Protein AF-A0A844TXM5-F1 (afdb_monomer_lite)

Foldseek 3Di:
DDDDDDDDDDDDPVVVVVLVVVQVVVVHDSVVVVVVVVVVVVVCVVVVNDDDPPPDDPPPPPDD

Radius of gyration: 14.58 Å; chains: 1; bounding box: 28×42×30 Å

pLDDT: mean 82.56, std 16.29, range [39.0, 96.94]

Structure (mmCIF, N/CA/C/O backbone):
data_AF-A0A844TXM5-F1
#
_entry.id   AF-A0A844TXM5-F1
#
loop_
_atom_site.group_PDB
_atom_site.id
_atom_site.type_symbol
_atom_site.label_atom_id
_atom_site.label_alt_id
_atom_site.label_comp_id
_atom_site.label_asym_id
_atom_site.label_entity_id
_atom_site.label_seq_id
_atom_site.pdbx_PDB_ins_code
_atom_site.Cartn_x
_atom_site.Cartn_y
_atom_site.Cartn_z
_atom_site.occupancy
_atom_site.B_iso_or_equiv
_atom_site.auth_seq_id
_atom_site.auth_comp_id
_atom_site.auth_asym_id
_atom_site.auth_atom_id
_atom_site.pdbx_PDB_model_num
ATOM 1 N N . MET A 1 1 ? 1.225 -20.276 17.414 1.00 45.59 1 MET A N 1
ATOM 2 C CA . MET A 1 1 ? 1.598 -20.241 15.982 1.00 45.59 1 MET A CA 1
ATOM 3 C C . MET A 1 1 ? 0.750 -19.168 15.328 1.00 45.59 1 MET A C 1
ATOM 5 O O . MET A 1 1 ? -0.442 -19.152 15.597 1.00 45.59 1 MET A O 1
ATOM 9 N N . ILE 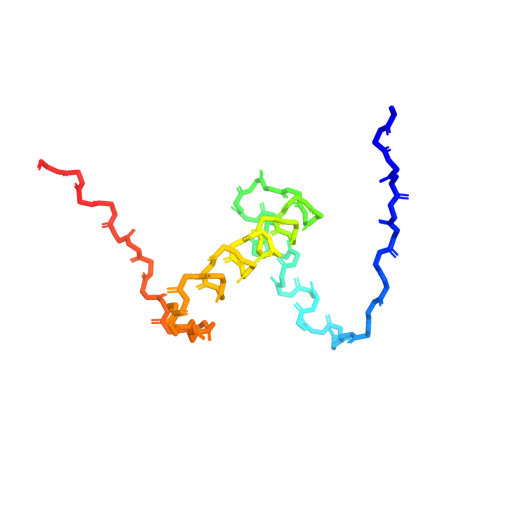A 1 2 ? 1.334 -18.241 14.567 1.00 69.06 2 ILE A N 1
ATOM 10 C CA . ILE A 1 2 ? 0.539 -17.258 13.816 1.00 69.06 2 ILE A CA 1
ATOM 11 C C . ILE A 1 2 ? 0.099 -17.948 12.527 1.00 69.06 2 ILE A C 1
ATOM 13 O O . ILE A 1 2 ? 0.949 -18.367 11.742 1.00 69.06 2 ILE A O 1
ATOM 17 N N . GLU A 1 3 ? -1.206 -18.107 12.340 1.00 83.56 3 GLU A N 1
ATOM 18 C CA . GLU A 1 3 ? -1.772 -18.639 11.104 1.00 83.56 3 GLU A CA 1
ATOM 19 C C . GLU A 1 3 ? -1.497 -17.650 9.960 1.00 83.56 3 GLU A C 1
ATOM 21 O O . GLU A 1 3 ? -1.811 -16.462 10.059 1.00 83.56 3 GLU A O 1
ATOM 26 N N . GLN A 1 4 ? -0.832 -18.116 8.901 1.00 79.44 4 GLN A N 1
ATOM 27 C CA . GLN A 1 4 ? -0.565 -17.298 7.719 1.00 79.44 4 GLN A CA 1
ATOM 28 C C . GLN A 1 4 ? -1.659 -17.530 6.680 1.00 79.44 4 GLN A C 1
ATOM 30 O O . GLN A 1 4 ? -1.702 -18.574 6.034 1.00 79.44 4 GLN A O 1
ATOM 35 N N . THR A 1 5 ? -2.508 -16.523 6.485 1.00 84.69 5 THR A N 1
ATOM 36 C CA . THR A 1 5 ? -3.567 -16.539 5.468 1.00 84.69 5 THR A CA 1
ATOM 37 C C . THR A 1 5 ? -3.146 -15.733 4.240 1.00 84.69 5 THR A C 1
ATOM 39 O O . THR A 1 5 ? -2.537 -14.666 4.353 1.00 84.69 5 THR A O 1
ATOM 42 N N . VAL A 1 6 ? -3.476 -16.230 3.045 1.00 87.12 6 VAL A N 1
ATOM 43 C CA . VAL A 1 6 ? -3.183 -15.558 1.770 1.00 87.12 6 VAL A CA 1
ATOM 44 C C . VAL A 1 6 ? -4.388 -14.738 1.318 1.00 87.12 6 VAL A C 1
ATOM 46 O O . VAL A 1 6 ? -5.488 -15.267 1.186 1.00 87.12 6 VAL A O 1
ATOM 49 N N . ILE A 1 7 ? -4.162 -13.462 1.002 1.00 85.44 7 ILE A N 1
ATOM 50 C CA . ILE A 1 7 ? -5.148 -12.604 0.335 1.00 85.44 7 ILE A CA 1
ATOM 51 C C . ILE A 1 7 ? -4.881 -12.640 -1.174 1.00 85.44 7 ILE A C 1
ATOM 53 O O . ILE A 1 7 ? -3.759 -12.389 -1.616 1.00 85.44 7 ILE A O 1
ATOM 57 N N . ARG A 1 8 ? -5.915 -12.933 -1.971 1.00 90.06 8 ARG A N 1
ATOM 58 C CA . ARG A 1 8 ? -5.898 -12.813 -3.438 1.00 90.06 8 ARG A CA 1
ATOM 59 C C . ARG A 1 8 ? -6.908 -11.752 -3.851 1.00 90.06 8 ARG A C 1
ATOM 61 O O . ARG A 1 8 ? -8.046 -11.789 -3.402 1.00 90.06 8 ARG A O 1
ATOM 68 N N . THR A 1 9 ? -6.490 -10.822 -4.700 1.00 87.94 9 THR A N 1
ATOM 69 C CA . THR A 1 9 ? -7.353 -9.758 -5.222 1.00 87.94 9 THR A CA 1
ATOM 70 C C . THR A 1 9 ? -7.019 -9.482 -6.683 1.00 87.94 9 THR A C 1
ATOM 72 O O . THR A 1 9 ? -5.875 -9.670 -7.105 1.00 87.94 9 THR A O 1
ATOM 75 N N . VAL A 1 10 ? -8.021 -9.058 -7.449 1.00 94.25 10 VAL A N 1
ATOM 76 C CA . VAL A 1 10 ? -7.858 -8.620 -8.837 1.00 94.25 10 VAL A CA 1
ATOM 77 C C . VAL A 1 10 ? -7.689 -7.106 -8.834 1.00 94.25 10 VAL A C 1
ATOM 79 O O . VAL A 1 10 ? -8.510 -6.387 -8.273 1.00 94.25 10 VAL A O 1
ATOM 82 N N . ILE A 1 11 ? -6.621 -6.633 -9.466 1.00 93.19 11 ILE A N 1
ATOM 83 C CA . ILE A 1 11 ? -6.319 -5.213 -9.665 1.00 93.19 11 ILE A CA 1
ATOM 84 C C . ILE A 1 11 ? -5.825 -5.011 -11.096 1.00 93.19 11 ILE A C 1
ATOM 86 O O . ILE A 1 11 ? -5.380 -5.972 -11.733 1.00 93.19 11 ILE A O 1
ATOM 90 N N . SER A 1 12 ? -5.887 -3.779 -11.604 1.00 96.44 12 SER A N 1
ATOM 91 C CA . SER A 1 12 ? -5.306 -3.475 -12.912 1.00 96.44 12 SER A CA 1
ATOM 92 C C . SER A 1 12 ? -3.795 -3.737 -12.899 1.00 96.44 12 SER A C 1
ATOM 94 O O . SER A 1 12 ? -3.110 -3.547 -11.888 1.00 96.44 12 SER A O 1
ATOM 96 N N . GLY A 1 13 ? -3.271 -4.212 -14.032 1.00 95.81 13 GLY A N 1
ATOM 97 C CA . GLY A 1 13 ? -1.840 -4.491 -14.173 1.00 95.81 13 GLY A CA 1
ATOM 98 C C . GLY A 1 13 ? -0.984 -3.236 -13.991 1.00 95.81 13 GLY A C 1
ATOM 99 O O . GLY A 1 13 ? 0.054 -3.301 -13.341 1.00 95.81 13 GLY A O 1
ATOM 100 N N . GLU A 1 14 ? -1.470 -2.103 -14.496 1.00 96.94 14 GLU A N 1
ATOM 101 C CA . GLU A 1 14 ? -0.842 -0.785 -14.369 1.00 96.94 14 GLU A CA 1
ATOM 102 C C . GLU A 1 14 ? -0.725 -0.348 -12.904 1.00 96.94 14 GLU A C 1
ATOM 104 O O . GLU A 1 14 ? 0.382 -0.123 -12.425 1.00 96.94 14 GLU A O 1
ATOM 109 N N . LEU A 1 15 ? -1.822 -0.389 -12.138 1.00 94.94 15 LEU A N 1
ATOM 110 C CA . LEU A 1 15 ? -1.804 -0.032 -10.714 1.00 94.94 15 LEU A CA 1
ATOM 111 C C . LEU A 1 15 ? -0.843 -0.918 -9.911 1.00 94.94 15 LEU A C 1
ATOM 113 O O . LEU A 1 15 ? -0.158 -0.458 -8.996 1.00 94.94 15 LEU A O 1
ATOM 117 N N . LYS A 1 16 ? -0.773 -2.212 -10.247 1.00 95.06 16 LYS A N 1
ATOM 118 C CA . LYS A 1 16 ? 0.188 -3.128 -9.625 1.00 95.06 16 LYS A CA 1
ATOM 119 C C . LYS A 1 16 ? 1.629 -2.727 -9.938 1.00 95.06 16 LYS A C 1
ATOM 121 O O . LYS A 1 16 ? 2.472 -2.810 -9.045 1.00 95.06 16 LYS A O 1
ATOM 126 N N . ALA A 1 17 ? 1.914 -2.367 -11.188 1.00 96.56 17 ALA A N 1
ATOM 127 C CA . ALA A 1 17 ? 3.246 -1.963 -11.621 1.00 96.56 17 ALA A CA 1
ATOM 128 C C . ALA A 1 17 ? 3.683 -0.690 -10.889 1.00 96.56 17 ALA A C 1
ATOM 130 O O . ALA A 1 17 ? 4.701 -0.725 -10.200 1.00 96.56 17 ALA A O 1
ATOM 131 N N . GLU A 1 18 ? 2.850 0.353 -10.911 1.00 96.62 18 GLU A N 1
ATOM 132 C CA . GLU A 1 18 ? 3.101 1.619 -10.213 1.00 96.62 18 GLU A CA 1
ATOM 133 C C . GLU A 1 18 ? 3.343 1.410 -8.714 1.00 96.62 18 GLU A C 1
ATOM 135 O O . GLU A 1 18 ? 4.299 1.937 -8.143 1.00 96.62 18 GLU A O 1
ATOM 140 N N . PHE A 1 19 ? 2.515 0.583 -8.064 1.00 94.62 19 PHE A N 1
ATOM 141 C CA . PHE A 1 19 ? 2.694 0.262 -6.651 1.00 94.62 19 PHE A CA 1
ATOM 142 C C . PHE A 1 19 ? 4.048 -0.403 -6.384 1.00 94.62 19 PHE A C 1
ATOM 144 O O . PHE A 1 19 ? 4.757 -0.017 -5.454 1.00 94.62 19 PHE A O 1
ATOM 151 N N . VAL A 1 20 ? 4.430 -1.401 -7.185 1.00 95.81 20 VAL A N 1
ATOM 152 C CA . VAL A 1 20 ? 5.702 -2.116 -7.006 1.00 95.81 20 VAL A CA 1
ATOM 153 C C . VAL A 1 20 ? 6.897 -1.203 -7.275 1.00 95.81 20 VAL A C 1
ATOM 155 O O . VAL A 1 20 ? 7.878 -1.275 -6.534 1.00 95.81 20 VAL A O 1
ATOM 158 N N . GLU A 1 21 ? 6.827 -0.342 -8.287 1.00 96.69 21 GLU A N 1
ATOM 159 C CA . GLU A 1 21 ? 7.870 0.644 -8.585 1.00 96.69 21 GLU A CA 1
ATOM 160 C C . GLU A 1 21 ? 8.036 1.649 -7.444 1.00 96.69 21 GLU A C 1
ATOM 162 O O . GLU A 1 21 ? 9.149 1.826 -6.945 1.00 96.69 21 GLU A O 1
ATOM 167 N N . ALA A 1 22 ? 6.937 2.224 -6.950 1.00 95.81 22 ALA A N 1
ATOM 168 C CA . ALA A 1 22 ? 6.962 3.155 -5.826 1.00 95.81 22 ALA A CA 1
ATOM 169 C C . ALA A 1 22 ? 7.525 2.499 -4.556 1.00 95.81 22 ALA A C 1
ATOM 171 O O . ALA A 1 22 ? 8.344 3.086 -3.850 1.00 95.81 22 ALA A O 1
ATOM 172 N N . VAL A 1 23 ? 7.129 1.258 -4.270 1.00 96.31 23 VAL A N 1
ATOM 173 C CA . VAL A 1 23 ? 7.636 0.485 -3.130 1.00 96.31 23 VAL A CA 1
ATOM 174 C C . VAL A 1 23 ? 9.142 0.228 -3.246 1.00 96.31 23 VAL A C 1
ATOM 176 O O . VAL A 1 23 ? 9.867 0.411 -2.267 1.00 96.31 23 VAL A O 1
ATOM 179 N N . ARG A 1 24 ? 9.625 -0.160 -4.433 1.00 94.31 24 ARG A N 1
ATOM 180 C CA . ARG A 1 24 ? 11.054 -0.407 -4.687 1.00 94.31 24 ARG A CA 1
ATOM 181 C C . ARG A 1 24 ? 11.887 0.862 -4.571 1.00 94.31 24 ARG A C 1
ATOM 183 O O . ARG A 1 24 ? 12.955 0.817 -3.976 1.00 94.31 24 ARG A O 1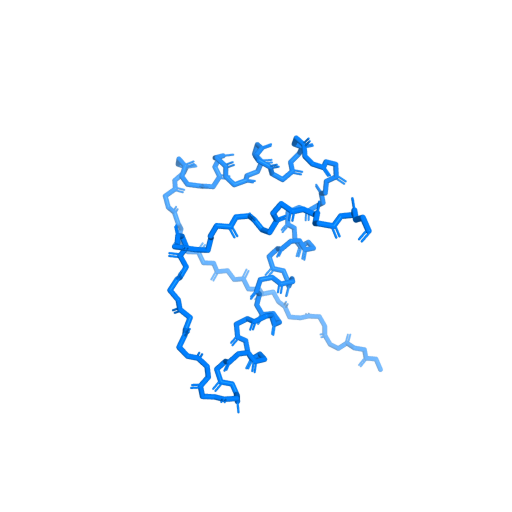
ATOM 190 N N . ALA A 1 25 ? 11.384 1.988 -5.074 1.00 95.25 25 ALA A N 1
ATOM 191 C CA . ALA A 1 25 ? 12.057 3.281 -4.967 1.00 95.25 25 ALA A CA 1
ATOM 192 C C . ALA A 1 25 ? 12.271 3.733 -3.509 1.00 95.25 25 ALA A C 1
ATOM 194 O O . ALA A 1 25 ? 13.126 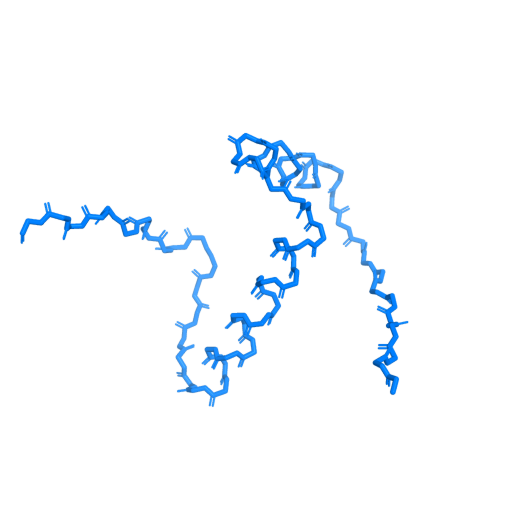4.573 -3.249 1.00 95.25 25 ALA A O 1
ATOM 195 N N . ASN A 1 26 ? 11.510 3.173 -2.562 1.00 92.81 26 ASN A N 1
ATOM 196 C CA . ASN A 1 26 ? 11.640 3.436 -1.130 1.00 92.81 26 ASN A CA 1
ATOM 197 C C . ASN A 1 26 ? 12.331 2.287 -0.363 1.00 92.81 26 ASN A C 1
ATOM 199 O O . ASN A 1 26 ? 12.258 2.271 0.861 1.00 92.81 26 ASN A O 1
ATOM 203 N N . ASP A 1 27 ? 12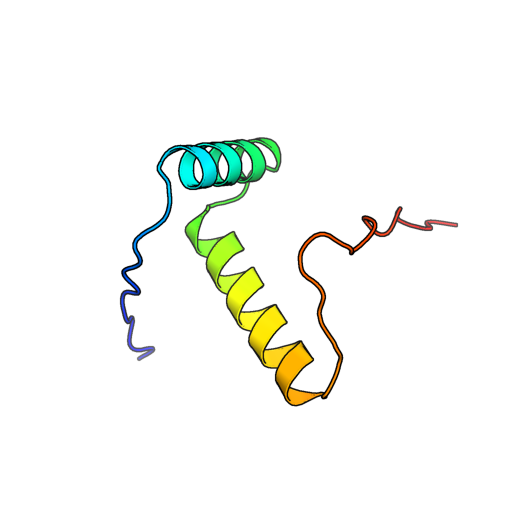.959 1.326 -1.054 1.00 94.38 27 ASP A N 1
ATOM 204 C CA . ASP A 1 27 ? 13.639 0.151 -0.475 1.00 94.38 27 ASP A CA 1
ATOM 205 C C . ASP A 1 27 ? 12.746 -0.698 0.455 1.00 94.38 27 ASP A C 1
ATOM 207 O O . ASP A 1 27 ? 13.107 -1.101 1.562 1.00 94.38 27 ASP A O 1
ATOM 211 N N . ARG A 1 28 ? 11.501 -0.940 0.026 1.00 96.00 28 ARG A N 1
ATOM 212 C CA . ARG A 1 28 ? 10.506 -1.705 0.795 1.00 96.00 28 ARG A CA 1
ATOM 213 C C . ARG A 1 28 ? 10.058 -2.963 0.054 1.00 96.00 28 ARG A C 1
ATOM 215 O O . ARG A 1 28 ? 10.159 -3.078 -1.164 1.00 96.00 28 ARG A O 1
ATOM 222 N N . ILE A 1 29 ? 9.480 -3.915 0.795 1.00 94.56 29 ILE A N 1
ATOM 223 C CA . ILE A 1 29 ? 8.838 -5.112 0.229 1.00 94.56 29 ILE A CA 1
ATOM 224 C C . ILE A 1 29 ? 7.335 -4.860 0.055 1.00 94.56 29 ILE A C 1
ATOM 226 O O . ILE A 1 29 ? 6.643 -4.504 1.009 1.00 94.56 29 ILE A O 1
ATOM 230 N N . ALA A 1 30 ? 6.795 -5.142 -1.134 1.00 92.69 30 ALA A N 1
ATOM 231 C CA . ALA A 1 30 ? 5.387 -4.887 -1.477 1.00 92.69 30 ALA A CA 1
ATOM 232 C C . ALA A 1 30 ? 4.393 -5.520 -0.493 1.00 92.69 30 ALA A C 1
ATOM 234 O O . ALA A 1 30 ? 3.424 -4.886 -0.085 1.00 92.69 30 ALA A O 1
ATOM 235 N N . SER A 1 31 ? 4.661 -6.750 -0.046 1.00 91.31 31 SER A N 1
ATOM 236 C CA . SER A 1 31 ? 3.807 -7.426 0.934 1.00 91.31 31 SER A CA 1
ATOM 237 C C . SER A 1 31 ? 3.860 -6.782 2.324 1.00 91.31 31 SER A C 1
ATOM 239 O O . SER A 1 31 ? 2.861 -6.813 3.035 1.00 91.31 31 SER A O 1
ATOM 241 N N . GLN A 1 32 ? 4.992 -6.187 2.723 1.00 93.12 32 GLN A N 1
ATOM 242 C CA . GLN A 1 32 ? 5.091 -5.435 3.978 1.00 93.12 32 GLN A CA 1
ATOM 243 C C . GLN A 1 32 ? 4.273 -4.153 3.888 1.00 93.12 32 GLN A C 1
ATOM 245 O O . GLN A 1 32 ? 3.429 -3.923 4.744 1.00 93.12 32 GLN A O 1
ATOM 250 N N . VAL A 1 33 ? 4.458 -3.381 2.815 1.00 94.25 33 VAL A N 1
ATOM 251 C CA . VAL A 1 33 ? 3.725 -2.126 2.605 1.00 94.25 33 VAL A CA 1
ATOM 252 C C . VAL A 1 33 ? 2.222 -2.379 2.528 1.00 94.25 33 VAL A C 1
ATOM 254 O O . VAL A 1 33 ? 1.459 -1.686 3.187 1.00 94.25 33 VAL A O 1
ATOM 257 N N . LEU A 1 34 ? 1.781 -3.421 1.816 1.00 92.44 34 LEU A N 1
ATOM 258 C CA . LEU A 1 34 ? 0.364 -3.785 1.771 1.00 92.44 34 LEU A CA 1
ATOM 259 C C . LEU A 1 34 ? -0.186 -4.160 3.156 1.00 92.44 34 LEU A C 1
ATOM 261 O O . LEU A 1 34 ? -1.290 -3.753 3.507 1.00 92.44 34 LEU A O 1
ATOM 265 N N . ARG A 1 35 ? 0.576 -4.906 3.967 1.00 92.38 35 ARG A N 1
ATOM 266 C CA . ARG A 1 35 ? 0.174 -5.208 5.351 1.00 92.38 35 ARG A CA 1
ATOM 267 C C . ARG A 1 35 ? 0.072 -3.945 6.200 1.00 92.38 35 ARG A C 1
ATOM 269 O O . ARG A 1 35 ? -0.859 -3.838 6.990 1.00 92.38 35 ARG A O 1
ATOM 276 N N . ASP A 1 36 ? 0.997 -3.008 6.039 1.00 93.69 36 ASP A N 1
ATOM 277 C CA . ASP A 1 36 ? 0.979 -1.743 6.774 1.00 93.69 36 ASP A CA 1
ATOM 278 C C . ASP A 1 36 ? -0.226 -0.886 6.367 1.00 93.69 36 ASP A C 1
ATOM 280 O O . ASP A 1 36 ? -0.923 -0.372 7.238 1.00 93.69 36 ASP A O 1
ATOM 284 N N . LEU A 1 37 ? -0.552 -0.839 5.070 1.00 91.19 37 LEU A N 1
ATOM 285 C CA . LEU A 1 37 ? -1.768 -0.195 4.564 1.00 91.19 37 LEU A CA 1
ATOM 286 C C . LEU A 1 37 ? -3.038 -0.812 5.167 1.00 91.19 37 LEU A C 1
ATOM 288 O O . LEU A 1 37 ? -3.924 -0.085 5.608 1.00 91.19 37 LEU A O 1
ATOM 292 N N . ILE A 1 38 ? -3.121 -2.145 5.237 1.00 91.75 38 ILE A N 1
ATOM 293 C CA . ILE A 1 38 ? -4.262 -2.842 5.851 1.00 91.75 38 ILE A CA 1
ATOM 294 C C . ILE A 1 38 ? -4.373 -2.505 7.346 1.00 91.75 38 ILE A C 1
ATOM 296 O O . ILE A 1 38 ? -5.471 -2.238 7.834 1.00 91.75 38 ILE A O 1
ATOM 300 N N . ARG A 1 39 ? -3.255 -2.501 8.084 1.00 93.12 39 ARG A N 1
ATOM 301 C CA . ARG A 1 39 ? -3.249 -2.155 9.517 1.00 93.12 39 ARG A CA 1
ATOM 302 C C . ARG A 1 39 ? -3.714 -0.726 9.754 1.00 93.12 39 ARG A C 1
ATOM 304 O O . ARG A 1 39 ? -4.532 -0.502 10.642 1.00 93.12 39 ARG A O 1
ATOM 311 N N . GLU A 1 40 ? -3.219 0.212 8.954 1.00 91.00 40 GLU A N 1
ATOM 312 C CA . GLU A 1 40 ? -3.585 1.622 9.063 1.00 91.00 40 GLU A CA 1
ATOM 313 C C . GLU A 1 40 ? -5.070 1.836 8.760 1.00 91.00 40 GLU A C 1
ATOM 315 O O . GLU A 1 40 ? -5.759 2.535 9.505 1.00 91.00 40 GLU A O 1
ATOM 320 N N . TYR A 1 41 ? -5.588 1.170 7.723 1.00 90.12 41 TYR A N 1
ATOM 321 C CA . TYR A 1 41 ? -7.012 1.182 7.402 1.00 90.12 41 TYR A CA 1
ATOM 322 C C . TYR A 1 41 ? -7.867 0.721 8.589 1.00 90.12 41 TYR A C 1
ATOM 324 O O . TYR A 1 41 ? -8.785 1.430 9.004 1.00 90.12 41 TYR A O 1
ATOM 332 N N . ILE A 1 42 ? -7.535 -0.436 9.177 1.00 91.50 42 ILE A N 1
ATOM 333 C CA . ILE A 1 42 ? -8.248 -0.978 10.342 1.00 91.50 42 ILE A CA 1
ATOM 334 C C . ILE A 1 42 ? -8.172 -0.001 11.518 1.00 91.50 42 ILE A C 1
ATOM 336 O O . ILE A 1 42 ? -9.197 0.297 12.133 1.00 91.50 42 ILE A O 1
ATOM 340 N N . TYR A 1 43 ? -6.979 0.518 11.822 1.00 90.88 43 TYR A N 1
ATOM 341 C CA . TYR A 1 43 ? -6.770 1.444 12.932 1.00 90.88 43 TYR A CA 1
ATOM 342 C C . TYR A 1 43 ? -7.628 2.703 12.785 1.00 90.88 43 TYR A C 1
ATOM 344 O O . TYR A 1 43 ? -8.402 3.023 13.688 1.00 90.88 43 TYR A O 1
ATOM 352 N N . ARG A 1 44 ? -7.567 3.387 11.639 1.00 85.62 44 ARG A N 1
ATOM 353 C CA . ARG A 1 44 ? -8.326 4.627 11.414 1.00 85.62 44 ARG A CA 1
ATOM 354 C C . ARG A 1 44 ? -9.828 4.397 11.411 1.00 85.62 44 ARG A C 1
ATOM 356 O O . ARG A 1 44 ? -10.552 5.129 12.087 1.00 85.62 44 ARG A O 1
ATOM 363 N N . ASN A 1 45 ? -10.280 3.341 10.735 1.00 86.31 45 ASN A N 1
ATOM 364 C CA . ASN A 1 45 ? -11.694 2.987 10.697 1.00 86.31 45 ASN A CA 1
ATOM 365 C C . ASN A 1 45 ? -12.226 2.648 12.101 1.00 86.31 45 ASN A C 1
ATOM 367 O O . ASN A 1 45 ? -13.309 3.089 12.471 1.00 86.31 45 ASN A O 1
ATOM 371 N N . SER A 1 46 ? -11.433 1.961 12.935 1.00 89.31 46 SER A N 1
ATOM 372 C CA . SER A 1 46 ? -11.804 1.665 14.330 1.00 89.31 46 SER A CA 1
ATOM 373 C C . SER A 1 46 ? -11.955 2.909 1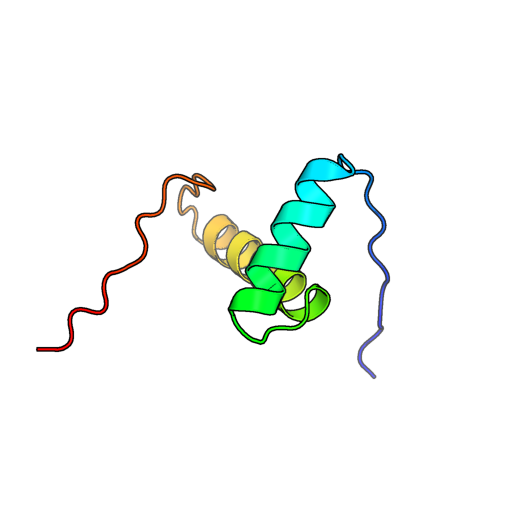5.215 1.00 89.31 46 SER A C 1
ATOM 375 O O . SER A 1 46 ? -12.600 2.853 16.260 1.00 89.31 46 SER A O 1
ATOM 377 N N . LYS A 1 47 ? -11.361 4.037 14.812 1.00 87.94 47 LYS A N 1
ATOM 378 C CA . LYS A 1 47 ? -11.392 5.311 15.540 1.00 87.94 47 LYS A CA 1
ATOM 379 C C . LYS A 1 47 ? -12.422 6.296 14.983 1.00 87.94 47 LYS A C 1
ATOM 381 O O . LYS A 1 47 ? -12.485 7.420 15.470 1.00 87.94 47 LYS A O 1
ATOM 386 N N . GLY A 1 48 ? -13.200 5.906 13.969 1.00 82.19 48 GLY A N 1
ATOM 387 C CA . GLY A 1 48 ? -14.124 6.813 13.281 1.00 82.19 48 GLY A CA 1
ATOM 388 C C . GLY A 1 48 ? -13.413 7.952 12.540 1.00 82.19 48 GLY A C 1
ATOM 389 O O . GLY A 1 48 ? -14.030 8.973 12.246 1.00 82.19 48 GLY A O 1
ATOM 390 N N . ILE A 1 49 ? -12.113 7.806 12.259 1.00 78.38 49 ILE A N 1
ATOM 391 C CA . ILE A 1 49 ? -11.341 8.804 11.520 1.00 78.38 49 ILE A CA 1
ATOM 392 C C . ILE A 1 49 ? -11.646 8.599 10.038 1.00 78.38 49 ILE A C 1
ATOM 394 O O . ILE A 1 49 ? -11.298 7.559 9.476 1.00 78.38 49 ILE A O 1
ATOM 398 N N . SER A 1 50 ? -12.279 9.592 9.408 1.00 69.00 50 SER A N 1
ATOM 399 C CA . SER A 1 50 ? -12.488 9.582 7.959 1.00 69.00 50 SER A CA 1
ATOM 400 C C . SER A 1 50 ? -11.133 9.537 7.252 1.00 69.00 50 SER A C 1
ATOM 402 O O . SER A 1 50 ? -10.280 10.405 7.459 1.00 69.00 50 SER A O 1
ATOM 404 N N . TRP A 1 51 ? -10.922 8.494 6.453 1.00 70.00 51 TRP A N 1
ATOM 405 C CA . TRP A 1 51 ? -9.728 8.314 5.641 1.00 70.00 51 TRP A CA 1
ATOM 406 C C . TRP A 1 51 ? -10.090 8.496 4.171 1.00 70.00 51 TRP A C 1
ATOM 408 O O . TRP A 1 51 ? -10.920 7.758 3.645 1.00 70.00 51 TRP A O 1
ATOM 418 N N . GLU A 1 52 ? -9.442 9.458 3.512 1.00 69.12 52 GLU A N 1
ATOM 419 C CA . GLU A 1 52 ? -9.511 9.653 2.061 1.00 69.12 52 GLU A CA 1
ATOM 420 C C . GLU A 1 52 ? -8.157 9.264 1.440 1.00 69.12 52 GLU A C 1
ATOM 422 O O . GLU A 1 52 ? -7.241 10.096 1.373 1.00 69.12 52 GLU A O 1
ATOM 427 N N . PRO A 1 53 ? -7.989 7.997 1.006 1.00 65.75 53 PRO A N 1
ATOM 428 C CA . PRO A 1 53 ? -6.777 7.548 0.332 1.00 65.75 53 PRO A CA 1
ATOM 429 C C . PRO A 1 53 ? -6.442 8.474 -0.843 1.00 65.75 53 PRO A C 1
ATOM 431 O O . PRO A 1 53 ? -7.298 8.776 -1.670 1.00 65.75 53 PRO A O 1
ATOM 434 N N . GLY A 1 54 ? -5.193 8.935 -0.918 1.00 63.25 54 GLY A N 1
ATOM 435 C CA . GLY A 1 54 ? -4.723 9.819 -1.992 1.00 63.25 54 GLY A CA 1
ATOM 436 C C . GLY A 1 54 ?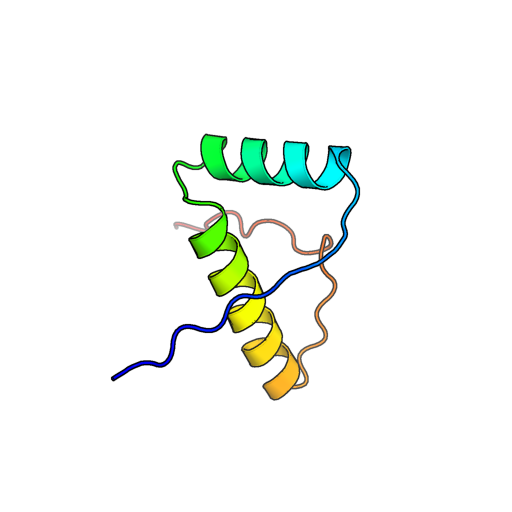 -4.868 11.323 -1.729 1.00 63.25 54 GLY A C 1
ATOM 437 O O . GLY A 1 54 ? -4.287 12.107 -2.474 1.00 63.25 54 GLY A O 1
ATOM 438 N N . ARG A 1 55 ? -5.558 11.752 -0.659 1.00 63.88 55 ARG A N 1
ATOM 439 C CA . ARG A 1 55 ? -5.602 13.172 -0.238 1.00 63.88 55 ARG A CA 1
ATOM 440 C C . ARG A 1 55 ? -4.643 13.538 0.891 1.00 63.88 55 ARG A C 1
ATOM 442 O O . ARG A 1 55 ? -4.522 14.711 1.246 1.00 63.88 55 ARG A O 1
ATOM 449 N N . GLU A 1 56 ? -3.935 12.564 1.448 1.00 64.50 56 GLU A N 1
ATOM 450 C CA . GLU A 1 56 ? -2.915 12.833 2.457 1.00 64.50 56 GLU A CA 1
ATOM 451 C C . GLU A 1 56 ? -1.708 13.515 1.815 1.00 64.50 56 GLU A C 1
ATOM 453 O O . GLU A 1 56 ? -0.946 12.905 1.064 1.00 64.50 56 GLU A O 1
ATOM 458 N N . LYS A 1 57 ? -1.502 14.796 2.138 1.00 56.81 57 LYS A N 1
ATOM 459 C CA . LYS A 1 57 ? -0.204 15.431 1.911 1.00 56.81 57 LYS A CA 1
ATOM 460 C C . LYS A 1 57 ? 0.824 14.636 2.715 1.00 56.81 57 LYS A C 1
ATOM 462 O O . LYS A 1 57 ? 0.628 14.456 3.919 1.00 56.81 57 LYS A O 1
ATOM 467 N N . LYS A 1 58 ? 1.913 14.181 2.072 1.00 54.06 58 LYS A N 1
ATOM 468 C CA . LYS A 1 58 ? 3.112 13.721 2.794 1.00 54.06 58 LYS A CA 1
ATOM 469 C C . LYS A 1 58 ? 3.360 14.740 3.905 1.00 54.06 58 LYS A C 1
ATOM 471 O O . LYS A 1 58 ? 3.509 15.925 3.600 1.00 54.06 58 LYS A O 1
ATOM 476 N N . ARG A 1 59 ? 3.351 14.306 5.171 1.00 57.38 59 ARG A N 1
ATOM 477 C CA . ARG A 1 59 ? 3.883 15.131 6.256 1.00 57.38 59 ARG A CA 1
ATOM 478 C C . ARG A 1 59 ? 5.317 15.440 5.843 1.00 57.38 59 ARG A C 1
ATOM 480 O O . ARG A 1 59 ? 6.153 14.542 5.831 1.00 57.38 59 ARG A O 1
ATOM 487 N N . LEU A 1 60 ? 5.555 16.670 5.392 1.00 52.84 60 LEU A N 1
ATOM 488 C CA . LEU A 1 60 ? 6.898 17.216 5.359 1.00 52.84 60 LEU A CA 1
ATOM 489 C C . LEU A 1 60 ? 7.326 17.177 6.816 1.00 52.84 60 LEU A C 1
ATOM 491 O O . LEU A 1 60 ? 6.657 17.771 7.662 1.00 52.84 60 LEU A O 1
ATOM 495 N N . ASP A 1 61 ? 8.322 16.349 7.092 1.00 47.06 61 ASP A N 1
ATOM 496 C CA . ASP A 1 61 ? 8.951 16.227 8.392 1.00 47.06 61 ASP A CA 1
ATOM 497 C C . ASP A 1 61 ? 9.301 17.645 8.867 1.00 47.06 61 ASP A C 1
ATOM 499 O O . ASP A 1 61 ? 10.199 18.290 8.324 1.00 47.06 61 ASP A O 1
ATOM 503 N N . GLN A 1 62 ? 8.508 18.195 9.791 1.00 45.44 62 GLN A N 1
ATOM 504 C CA . GLN A 1 62 ? 8.861 19.425 10.488 1.00 45.44 62 GLN A CA 1
ATOM 505 C C . GLN A 1 62 ? 9.851 19.026 11.576 1.00 45.44 62 GLN A C 1
ATOM 507 O O . GLN A 1 62 ? 9.516 18.949 12.753 1.00 45.44 62 GLN A O 1
ATOM 512 N N . SER A 1 63 ? 11.074 18.738 11.144 1.00 47.56 63 SER A N 1
ATOM 513 C CA . SER A 1 63 ? 12.243 18.849 11.996 1.00 47.56 63 SER A CA 1
ATOM 514 C C . SER A 1 63 ? 12.581 20.335 12.116 1.00 47.56 63 SER A C 1
ATOM 516 O O . SER A 1 63 ? 13.192 20.902 11.209 1.00 47.56 63 SER A O 1
ATOM 518 N N . ASN A 1 64 ? 12.131 20.965 13.204 1.00 39.00 64 ASN A N 1
ATOM 519 C CA . ASN A 1 64 ? 12.835 22.070 13.859 1.00 39.00 64 ASN A CA 1
ATOM 520 C C . ASN A 1 64 ? 12.457 22.131 15.340 1.00 39.00 64 ASN A C 1
ATOM 522 O O . ASN A 1 64 ? 11.253 22.321 15.623 1.00 39.00 64 ASN A O 1
#

Sequence (64 aa):
MIEQTVIRTVISGELKAEFVEAVRANDRIASQVLRDLIREYIYRNSKGISWEPGREKKRLDQSN

Secondary structure (DSSP, 8-state):
----PPP-----HHHHHHHHHHHHHTT--HHHHHHHHHHHHHHHHHTT----TT----------